Protein AF-K6ECA4-F1 (afdb_monomer_lite)

Secondary structure (DSSP, 8-state):
-HHHHHHHHHHHTTTT---HHHHHHHHHHHHHHHHHHHHHHHHHHHHHHHHHHTTPPPPHHHHHHHHHHHHHHHHHHHHHHHHHHHHTT-

Structure (mmCIF, N/CA/C/O backbone):
data_AF-K6ECA4-F1
#
_entry.id   AF-K6ECA4-F1
#
loop_
_atom_site.group_PDB
_atom_site.id
_atom_site.type_symbol
_atom_site.label_atom_id
_atom_site.label_alt_id
_atom_site.label_comp_id
_atom_site.label_asym_id
_atom_site.label_entity_id
_atom_site.label_seq_id
_atom_site.pdbx_PDB_ins_code
_atom_site.Cartn_x
_atom_site.Cartn_y
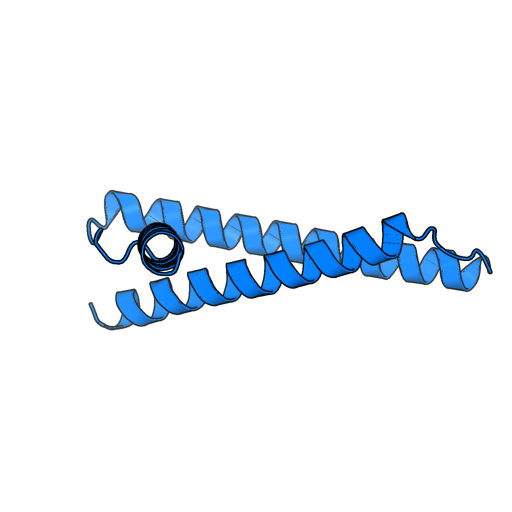_atom_site.Cartn_z
_atom_site.occupancy
_atom_site.B_iso_or_equiv
_atom_site.auth_seq_id
_atom_site.auth_comp_id
_atom_site.auth_asym_id
_atom_site.auth_atom_id
_atom_site.pdbx_PDB_model_num
ATOM 1 N N . MET A 1 1 ? -13.996 22.659 3.723 1.00 58.72 1 MET A N 1
ATOM 2 C CA . MET A 1 1 ? -13.476 21.373 3.199 1.00 58.72 1 MET A CA 1
ATOM 3 C C . MET A 1 1 ? -13.028 20.433 4.318 1.00 58.72 1 MET A C 1
ATOM 5 O O . MET A 1 1 ? -13.312 19.247 4.227 1.00 58.72 1 MET A O 1
ATOM 9 N N . GLU A 1 2 ? -12.444 20.941 5.409 1.00 76.12 2 GLU A N 1
ATOM 10 C CA . GLU A 1 2 ? -11.960 20.135 6.550 1.00 76.12 2 GLU A CA 1
ATOM 11 C C . GLU A 1 2 ? -13.008 19.201 7.175 1.00 76.12 2 GLU A C 1
ATOM 13 O O . GLU A 1 2 ? -12.710 18.054 7.489 1.00 76.12 2 GLU A O 1
ATOM 18 N N . LYS A 1 3 ? -14.265 19.648 7.294 1.00 83.75 3 LYS A N 1
ATOM 19 C CA . LYS A 1 3 ? -15.331 18.839 7.904 1.00 83.75 3 LYS A CA 1
ATOM 20 C C . LYS A 1 3 ? -15.630 17.553 7.121 1.00 83.75 3 LYS A C 1
ATOM 22 O O . LYS A 1 3 ? -15.860 16.519 7.732 1.00 83.75 3 LYS A O 1
ATOM 27 N N . ALA A 1 4 ? -15.591 17.597 5.787 1.00 84.25 4 ALA A N 1
ATOM 28 C CA . ALA A 1 4 ? -15.839 16.422 4.948 1.00 84.25 4 ALA A CA 1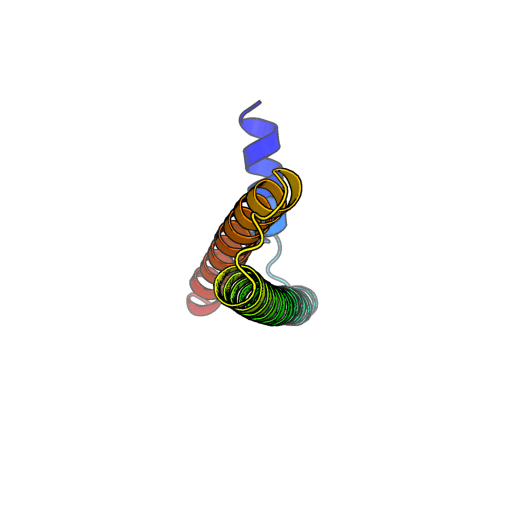
ATOM 29 C C . ALA A 1 4 ? -14.661 15.436 4.985 1.00 84.25 4 ALA A C 1
ATOM 31 O O . ALA A 1 4 ? -14.875 14.231 5.092 1.00 84.25 4 ALA A O 1
ATOM 32 N N . ALA A 1 5 ? -13.428 15.952 4.961 1.00 83.00 5 ALA A N 1
ATOM 33 C CA . ALA A 1 5 ? -12.224 15.137 5.102 1.00 83.00 5 ALA A CA 1
ATOM 34 C C . ALA A 1 5 ? -12.176 14.437 6.469 1.00 83.00 5 ALA A C 1
ATOM 36 O O . ALA A 1 5 ? -11.924 13.236 6.530 1.00 83.00 5 ALA A O 1
ATOM 37 N N . ASN A 1 6 ? -12.519 15.154 7.546 1.00 86.25 6 ASN A N 1
ATOM 38 C CA . ASN A 1 6 ? -12.624 14.570 8.881 1.00 86.25 6 ASN A CA 1
ATOM 39 C C . ASN A 1 6 ? -13.696 13.481 8.939 1.00 86.25 6 ASN A C 1
ATOM 41 O O . ASN A 1 6 ? -13.408 12.389 9.410 1.00 86.25 6 ASN A O 1
ATOM 45 N N . LEU A 1 7 ? -14.898 13.722 8.408 1.00 86.06 7 LEU A N 1
ATOM 46 C CA . LEU A 1 7 ? -15.959 12.706 8.391 1.00 86.06 7 LEU A CA 1
ATOM 47 C C . LEU A 1 7 ? -15.562 11.458 7.587 1.00 86.06 7 LEU A C 1
ATOM 49 O O . LEU A 1 7 ? -15.836 10.338 8.015 1.00 86.06 7 LEU A O 1
ATOM 53 N N . CYS A 1 8 ? -14.881 11.638 6.451 1.00 85.56 8 CYS A N 1
ATOM 54 C CA . CYS A 1 8 ? -14.338 10.536 5.657 1.00 85.56 8 CYS A CA 1
ATOM 55 C C . CYS A 1 8 ? -13.321 9.725 6.472 1.00 85.56 8 CYS A C 1
ATOM 57 O O . CYS A 1 8 ? -13.438 8.505 6.585 1.00 85.56 8 CYS A O 1
ATOM 59 N N . TRP A 1 9 ? -12.375 10.412 7.117 1.00 86.62 9 TRP A N 1
ATOM 60 C CA . TRP A 1 9 ? -11.358 9.786 7.956 1.00 86.62 9 TRP A CA 1
ATOM 61 C C . TRP A 1 9 ? -11.956 9.035 9.150 1.00 86.62 9 TRP A C 1
ATOM 63 O O . TRP A 1 9 ? -11.540 7.923 9.475 1.00 86.62 9 TRP A O 1
ATOM 73 N N . GLU A 1 10 ? -12.973 9.605 9.791 1.00 87.31 10 GLU A N 1
ATOM 74 C CA . GLU A 1 10 ? -13.693 8.974 10.898 1.00 87.31 10 GLU A CA 1
ATOM 75 C C . GLU A 1 10 ? -14.481 7.736 10.454 1.00 87.31 10 GLU A C 1
ATOM 77 O O . GLU A 1 10 ? -14.573 6.770 11.216 1.00 87.31 10 GLU A O 1
ATOM 82 N N . GLY A 1 11 ? -15.005 7.738 9.224 1.00 84.19 11 GLY A N 1
ATOM 83 C CA . GLY A 1 11 ? -15.630 6.574 8.599 1.00 84.19 11 GLY A CA 1
ATOM 84 C C . GLY A 1 11 ? -14.624 5.460 8.304 1.00 84.19 11 GLY A C 1
ATOM 85 O O . GLY A 1 11 ? -14.832 4.325 8.726 1.00 84.19 11 GLY A O 1
ATOM 86 N N . LEU A 1 12 ? -13.504 5.793 7.653 1.00 85.38 12 LEU A N 1
ATOM 87 C CA . LEU A 1 12 ? -12.417 4.855 7.331 1.00 85.38 12 LEU A CA 1
ATOM 88 C C . LEU A 1 12 ? -11.786 4.227 8.580 1.00 85.38 12 LEU A C 1
ATOM 90 O O . LEU A 1 12 ? -11.488 3.040 8.609 1.00 85.38 12 LEU A O 1
ATOM 94 N N . THR A 1 13 ? -11.608 5.001 9.646 1.00 85.81 13 THR A N 1
ATOM 95 C CA . THR A 1 13 ? -11.032 4.500 10.906 1.00 85.81 13 THR A CA 1
ATOM 96 C C . THR A 1 13 ? -12.064 3.851 11.833 1.00 85.81 13 THR A C 1
ATOM 98 O O . THR A 1 13 ? -11.726 3.455 12.950 1.00 85.81 13 THR A O 1
ATOM 101 N N . LEU A 1 14 ? -13.328 3.743 11.395 1.00 83.81 14 LEU A N 1
ATOM 102 C CA . LEU A 1 14 ? -14.460 3.252 12.186 1.00 83.81 14 LEU A CA 1
ATOM 103 C C . LEU A 1 14 ? -14.571 3.920 13.569 1.00 83.81 14 LEU A C 1
ATOM 105 O O . LEU A 1 14 ? -14.987 3.293 14.545 1.00 83.81 14 LEU A O 1
ATOM 109 N N . LYS A 1 15 ? -14.228 5.210 13.685 1.00 80.00 15 LYS A N 1
ATOM 110 C CA . LYS A 1 15 ? -14.117 5.921 14.973 1.00 80.00 15 LYS A CA 1
ATOM 111 C C . LYS A 1 15 ? -15.391 5.850 15.823 1.00 80.00 15 LYS A C 1
ATOM 113 O O . LYS A 1 15 ? -15.314 5.800 17.045 1.00 80.00 15 LYS A O 1
ATOM 118 N N . HIS A 1 16 ? -16.565 5.776 15.205 1.00 81.44 16 HIS A N 1
ATOM 119 C CA . HIS A 1 16 ? -17.847 5.726 15.919 1.00 81.44 16 HIS A CA 1
ATOM 120 C C . HIS A 1 16 ? -18.459 4.319 16.013 1.00 81.44 16 HIS A C 1
ATOM 122 O O . HIS A 1 16 ? -19.479 4.145 16.672 1.00 81.44 16 HIS A O 1
ATOM 128 N N . VAL A 1 17 ? -17.839 3.302 15.402 1.00 78.38 17 VAL A N 1
ATOM 129 C CA . VAL A 1 17 ? -18.352 1.925 15.374 1.00 78.38 17 VAL A CA 1
ATOM 130 C C . VAL A 1 17 ? -17.451 1.026 16.216 1.00 78.38 17 VAL A C 1
ATOM 132 O O . VAL A 1 17 ? -16.290 0.810 15.885 1.00 78.38 17 VAL A O 1
ATOM 135 N N . SER A 1 18 ? -17.988 0.491 17.312 1.00 74.38 18 SER A N 1
ATOM 136 C CA . SER A 1 18 ? -17.280 -0.417 18.230 1.00 74.38 18 SER A CA 1
ATOM 137 C C . SER A 1 18 ? -17.806 -1.853 18.191 1.00 74.38 18 SER A C 1
ATOM 139 O O . SER A 1 18 ? -17.271 -2.729 18.866 1.00 74.38 18 SER A O 1
ATOM 141 N N . HIS A 1 19 ? -18.854 -2.130 17.408 1.00 82.12 19 HIS A N 1
ATOM 142 C CA . HIS A 1 19 ? -19.505 -3.434 17.439 1.00 82.12 19 HIS A CA 1
ATOM 143 C C . HIS A 1 19 ? -18.579 -4.522 16.849 1.00 82.12 19 HIS A C 1
ATOM 145 O O . HIS A 1 19 ? -18.278 -4.484 15.650 1.00 82.12 19 HIS A O 1
ATOM 151 N N . PRO A 1 20 ? -18.166 -5.544 17.626 1.00 76.38 20 PRO A N 1
ATOM 152 C CA . PRO A 1 20 ? -17.102 -6.480 17.237 1.00 76.38 20 PRO A CA 1
ATOM 153 C C . PRO A 1 20 ? -17.429 -7.277 15.966 1.00 76.38 20 PRO A C 1
ATOM 155 O O . PRO A 1 20 ? -16.550 -7.564 15.155 1.00 76.38 20 PRO A O 1
ATOM 158 N N . LYS A 1 21 ? -18.719 -7.575 15.753 1.00 85.56 21 LYS A N 1
ATOM 159 C CA . LYS A 1 21 ? -19.238 -8.241 14.544 1.00 85.56 21 LYS A CA 1
ATOM 160 C C . LYS A 1 21 ? -19.019 -7.450 13.246 1.00 85.56 21 LYS A C 1
ATOM 162 O O . LYS A 1 21 ? -19.027 -8.059 12.186 1.00 85.56 21 LYS A O 1
ATOM 167 N N . ILE A 1 22 ? -18.837 -6.131 13.325 1.00 83.62 22 ILE A N 1
ATOM 168 C CA . ILE A 1 22 ? -18.613 -5.246 12.170 1.00 83.62 22 ILE A CA 1
ATOM 169 C C . ILE A 1 22 ? -17.120 -4.936 12.027 1.00 83.62 22 ILE A C 1
ATOM 171 O O . ILE A 1 22 ? -16.574 -4.968 10.928 1.00 83.62 22 ILE A O 1
ATOM 175 N N . VAL A 1 23 ? -16.436 -4.694 13.146 1.00 84.81 23 VAL A N 1
ATOM 176 C CA . VAL A 1 23 ? -15.017 -4.318 13.133 1.00 84.81 23 VAL A CA 1
ATOM 177 C C . VAL A 1 23 ? -14.128 -5.472 12.658 1.00 84.81 23 VAL A C 1
ATOM 179 O O . VAL A 1 23 ? -13.234 -5.258 11.846 1.00 84.81 23 VAL A O 1
ATOM 182 N N . LYS A 1 24 ? -14.392 -6.713 13.090 1.00 85.12 24 LYS A N 1
ATOM 183 C CA . LYS A 1 24 ? -13.592 -7.885 12.694 1.00 85.12 24 LYS A CA 1
ATOM 184 C C . LYS A 1 24 ? -13.572 -8.143 11.174 1.00 85.12 24 LYS A C 1
ATOM 186 O O . LYS A 1 24 ? -12.472 -8.268 10.635 1.00 85.12 24 LYS A O 1
ATOM 191 N N . PRO A 1 25 ? -14.716 -8.211 10.457 1.00 89.31 25 PRO A N 1
ATOM 192 C CA . PRO A 1 25 ? -14.689 -8.369 9.003 1.00 89.31 25 PRO A CA 1
ATOM 193 C C . PRO A 1 25 ? -14.068 -7.159 8.298 1.00 89.31 25 PRO A C 1
ATOM 195 O O . PRO A 1 25 ? -13.404 -7.337 7.283 1.00 89.31 25 PRO A O 1
ATOM 198 N N . TYR A 1 26 ? -14.207 -5.949 8.851 1.00 90.50 26 TYR A N 1
ATOM 199 C CA . TYR A 1 26 ? -13.566 -4.762 8.290 1.00 90.50 26 TYR A CA 1
ATOM 200 C C . TYR A 1 26 ? -12.036 -4.800 8.404 1.00 90.50 26 TYR A C 1
ATOM 202 O O . TYR A 1 26 ? -11.347 -4.530 7.428 1.00 90.50 26 TYR A O 1
ATOM 210 N N . ILE A 1 27 ? -11.486 -5.201 9.555 1.00 88.69 27 ILE A N 1
ATOM 211 C CA . ILE A 1 27 ? -10.034 -5.390 9.713 1.00 88.69 27 ILE A CA 1
ATOM 212 C C . ILE A 1 27 ? -9.523 -6.436 8.720 1.00 88.69 27 ILE A C 1
ATOM 214 O O . ILE A 1 27 ? -8.494 -6.219 8.086 1.00 88.69 27 ILE A O 1
ATOM 218 N N . LEU A 1 28 ? -10.247 -7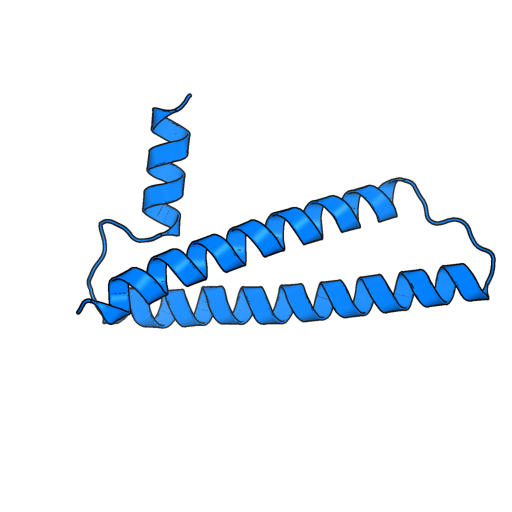.547 8.551 1.00 90.31 28 LEU A N 1
ATOM 219 C CA . LEU A 1 28 ? -9.884 -8.590 7.589 1.00 90.31 28 LEU A CA 1
ATOM 220 C C . LEU A 1 28 ? -9.913 -8.056 6.150 1.00 90.31 28 LEU A C 1
ATOM 222 O O . LEU A 1 28 ? -8.995 -8.334 5.384 1.00 90.31 28 LEU A O 1
ATOM 226 N N . PHE A 1 29 ? -10.905 -7.232 5.807 1.00 92.94 29 PHE A N 1
ATOM 227 C CA . PHE A 1 29 ? -10.965 -6.539 4.522 1.00 92.94 29 PHE A CA 1
ATOM 228 C C . PHE A 1 29 ? -9.759 -5.610 4.311 1.00 92.94 29 PHE A C 1
ATOM 230 O O . PHE A 1 29 ? -9.064 -5.750 3.307 1.00 92.94 29 PHE A O 1
ATOM 237 N N . ILE A 1 30 ? -9.447 -4.726 5.265 1.00 93.31 30 ILE A N 1
ATOM 238 C CA . ILE A 1 30 ? -8.286 -3.822 5.170 1.00 93.31 30 ILE A CA 1
ATOM 239 C C . ILE A 1 30 ? -6.974 -4.611 5.080 1.00 93.31 30 ILE A C 1
ATOM 241 O O . ILE A 1 30 ? -6.093 -4.263 4.300 1.00 93.31 30 ILE A O 1
ATOM 245 N N . PHE A 1 31 ? -6.853 -5.713 5.820 1.00 92.06 31 PHE A N 1
ATOM 246 C CA . PHE A 1 31 ? -5.694 -6.597 5.732 1.00 92.06 31 PHE A CA 1
ATOM 247 C C . PHE A 1 31 ? -5.583 -7.270 4.357 1.00 92.06 31 PHE A C 1
ATOM 249 O O . PHE A 1 31 ? -4.498 -7.330 3.785 1.00 92.06 31 PHE A O 1
ATOM 256 N N . SER A 1 32 ? -6.701 -7.732 3.789 1.00 94.44 32 SER A N 1
ATOM 257 C CA . SER A 1 32 ? -6.720 -8.289 2.433 1.00 94.44 32 SER A CA 1
ATOM 258 C C . SER A 1 32 ? -6.355 -7.245 1.373 1.00 94.44 32 SER A C 1
ATOM 260 O O . SER A 1 32 ? -5.594 -7.556 0.460 1.00 94.44 32 SER A O 1
ATOM 262 N N . ALA A 1 33 ? -6.806 -5.996 1.533 1.00 94.25 33 ALA A N 1
ATOM 263 C CA . ALA A 1 33 ? -6.420 -4.885 0.669 1.00 94.25 33 ALA A CA 1
ATOM 264 C C . ALA A 1 33 ? -4.908 -4.626 0.745 1.00 94.25 33 ALA A C 1
ATOM 266 O O . ALA A 1 33 ? -4.258 -4.531 -0.290 1.00 94.25 33 ALA A O 1
ATOM 267 N N . LEU A 1 34 ? -4.329 -4.631 1.950 1.00 94.81 34 LEU A N 1
ATOM 268 C CA . LEU A 1 34 ? -2.887 -4.476 2.151 1.00 94.81 34 LEU A CA 1
ATOM 269 C C . LEU A 1 34 ? -2.077 -5.596 1.476 1.00 94.81 34 LEU A C 1
ATOM 271 O O . LEU A 1 34 ? -1.040 -5.328 0.872 1.00 94.81 34 LEU A O 1
ATOM 275 N N . LEU A 1 35 ? -2.544 -6.849 1.533 1.00 96.31 35 LEU A N 1
ATOM 276 C CA . LEU A 1 35 ? -1.900 -7.963 0.822 1.00 96.31 35 LEU A CA 1
ATOM 277 C C . LEU A 1 35 ? -1.939 -7.777 -0.701 1.00 96.31 35 LEU A C 1
ATOM 279 O O . LEU A 1 35 ? -0.940 -8.034 -1.375 1.00 96.31 35 LEU A O 1
ATOM 283 N N . VAL A 1 36 ? -3.069 -7.316 -1.243 1.00 96.44 36 VAL A N 1
ATOM 284 C CA . VAL A 1 36 ? -3.203 -7.014 -2.676 1.00 96.44 36 VAL A CA 1
ATOM 285 C C . VAL A 1 36 ? -2.289 -5.857 -3.078 1.00 96.44 36 VAL A C 1
ATOM 287 O O . VAL A 1 36 ? -1.605 -5.950 -4.093 1.00 96.44 36 VAL A O 1
ATOM 290 N N . GLU A 1 37 ? -2.217 -4.794 -2.279 1.00 95.88 37 GLU A N 1
ATOM 291 C CA . GLU A 1 37 ? -1.310 -3.670 -2.526 1.00 95.88 37 GLU A CA 1
ATOM 292 C C . GLU A 1 37 ? 0.157 -4.114 -2.525 1.00 95.88 37 GLU A C 1
ATOM 294 O O . GLU A 1 37 ? 0.899 -3.747 -3.433 1.00 95.88 37 GLU A O 1
ATOM 299 N N . LEU A 1 38 ? 0.577 -4.962 -1.578 1.00 96.12 38 LEU A N 1
ATOM 300 C CA . LEU A 1 38 ? 1.930 -5.534 -1.565 1.00 96.12 38 LEU A CA 1
ATOM 301 C C . LEU A 1 38 ? 2.220 -6.362 -2.819 1.00 96.12 38 LEU A C 1
ATOM 303 O O . LEU A 1 38 ? 3.302 -6.250 -3.398 1.00 96.12 38 LEU A O 1
ATOM 307 N N . PHE A 1 39 ? 1.256 -7.173 -3.257 1.00 97.44 39 PHE A N 1
ATOM 308 C CA . PHE A 1 39 ? 1.377 -7.932 -4.497 1.00 97.44 39 PHE A CA 1
ATOM 309 C C . PHE A 1 39 ? 1.533 -7.007 -5.712 1.00 97.44 39 PHE A C 1
ATOM 311 O O . PHE A 1 39 ? 2.411 -7.228 -6.545 1.00 97.44 39 PHE A O 1
ATOM 318 N N . LEU A 1 40 ? 0.747 -5.929 -5.787 1.00 97.12 40 LEU A N 1
ATOM 319 C CA . LEU A 1 40 ? 0.865 -4.929 -6.849 1.00 97.12 40 LEU A CA 1
ATOM 320 C C . LEU A 1 40 ? 2.203 -4.184 -6.800 1.00 97.12 40 LEU A C 1
ATOM 322 O O . LEU A 1 40 ? 2.789 -3.948 -7.852 1.00 97.12 40 LEU A O 1
ATOM 326 N N . ILE A 1 41 ? 2.722 -3.856 -5.613 1.00 96.81 41 ILE A N 1
ATOM 327 C CA . ILE A 1 41 ? 4.048 -3.235 -5.452 1.00 96.81 41 ILE A CA 1
ATOM 328 C C . ILE A 1 41 ? 5.137 -4.177 -5.964 1.00 96.81 41 ILE A C 1
ATOM 330 O O . ILE A 1 41 ? 6.040 -3.739 -6.676 1.00 96.81 41 ILE A O 1
ATOM 334 N N . ALA A 1 42 ? 5.044 -5.470 -5.647 1.00 97.12 42 ALA A N 1
ATOM 335 C CA . ALA A 1 42 ? 5.983 -6.466 -6.145 1.00 97.12 42 ALA A CA 1
ATOM 336 C C . ALA A 1 42 ? 5.918 -6.581 -7.675 1.00 97.12 42 ALA A C 1
ATOM 338 O O . ALA A 1 42 ? 6.958 -6.531 -8.331 1.00 97.12 42 ALA A O 1
ATOM 339 N N . LEU A 1 43 ? 4.714 -6.663 -8.254 1.00 96.75 43 LEU A N 1
ATOM 340 C CA . LEU A 1 43 ? 4.534 -6.676 -9.708 1.00 96.75 43 LEU A CA 1
ATOM 341 C C . LEU A 1 43 ? 5.083 -5.409 -10.366 1.00 96.75 43 LEU A C 1
ATOM 343 O O . LEU A 1 43 ? 5.770 -5.514 -11.378 1.00 96.75 43 LEU A O 1
ATOM 347 N N . PHE A 1 44 ? 4.837 -4.241 -9.772 1.00 96.19 44 PHE A N 1
ATOM 348 C CA . PHE A 1 44 ? 5.382 -2.969 -10.237 1.00 96.19 44 PHE A CA 1
ATOM 349 C C . PHE A 1 44 ? 6.918 -2.967 -10.177 1.00 96.19 44 PHE A C 1
ATOM 351 O O . PHE A 1 44 ? 7.595 -2.561 -11.116 1.00 96.19 44 PHE A O 1
ATOM 358 N N . GLY A 1 45 ? 7.514 -3.487 -9.104 1.00 95.19 45 GLY A N 1
ATOM 359 C CA . GLY A 1 45 ? 8.966 -3.652 -9.010 1.00 95.19 45 GLY A CA 1
ATOM 360 C C . GLY A 1 45 ? 9.522 -4.566 -10.107 1.00 95.19 45 GLY A C 1
ATOM 361 O O . GLY A 1 45 ? 10.491 -4.211 -10.779 1.00 95.19 45 GLY A O 1
ATOM 362 N N . VAL A 1 46 ? 8.876 -5.713 -10.337 1.00 96.06 46 VAL A N 1
ATOM 363 C CA . VAL A 1 46 ? 9.265 -6.678 -11.377 1.00 96.06 46 VAL A CA 1
ATOM 364 C C . VAL A 1 46 ? 9.134 -6.075 -12.774 1.00 96.06 46 VAL A C 1
ATOM 366 O O . VAL A 1 46 ? 10.060 -6.206 -13.572 1.00 96.06 46 VAL A O 1
ATOM 369 N N . SER A 1 47 ? 8.044 -5.366 -13.079 1.00 94.81 47 SER A N 1
ATOM 370 C CA . SER A 1 47 ? 7.902 -4.685 -14.370 1.00 94.81 47 SER A CA 1
ATOM 371 C C . SER A 1 47 ? 8.985 -3.629 -14.572 1.00 94.81 47 SER A C 1
ATOM 373 O O . SER A 1 47 ? 9.567 -3.555 -15.651 1.00 94.81 47 SER A O 1
ATOM 375 N N . GLY A 1 48 ? 9.324 -2.871 -13.526 1.00 93.25 48 GLY A N 1
ATOM 376 C CA . GLY A 1 48 ? 10.406 -1.888 -13.575 1.00 93.25 48 GLY A CA 1
ATOM 377 C C . GLY A 1 48 ? 11.758 -2.536 -13.866 1.00 93.25 48 GLY A C 1
ATOM 378 O O . GLY A 1 48 ? 12.520 -2.042 -14.695 1.00 93.25 48 GLY A O 1
ATOM 379 N N . PHE A 1 49 ? 12.029 -3.685 -13.245 1.00 93.88 49 PHE A N 1
ATOM 380 C CA . PHE A 1 49 ? 13.236 -4.466 -13.497 1.00 93.88 49 PHE A CA 1
ATOM 381 C C . PHE A 1 49 ? 13.304 -5.002 -14.935 1.00 93.88 49 PHE A C 1
ATOM 383 O O . PHE A 1 49 ? 14.358 -4.936 -15.568 1.00 93.88 49 PHE A O 1
ATOM 390 N N . ILE A 1 50 ? 12.181 -5.479 -15.481 1.00 94.69 50 ILE A N 1
ATOM 391 C CA . ILE A 1 50 ? 12.095 -5.930 -16.877 1.00 94.69 50 ILE A CA 1
ATOM 392 C C . ILE A 1 50 ? 12.356 -4.763 -17.837 1.00 94.69 50 ILE A C 1
ATOM 394 O O . ILE A 1 50 ? 13.150 -4.915 -18.766 1.00 94.69 50 ILE A O 1
ATOM 398 N N . PHE A 1 51 ? 11.746 -3.595 -17.615 1.00 93.50 51 PHE A N 1
ATOM 399 C CA . PHE A 1 51 ? 11.992 -2.413 -18.447 1.00 93.50 51 PHE A CA 1
ATOM 400 C C . PHE A 1 51 ? 13.460 -1.988 -18.421 1.00 93.50 51 PHE A C 1
ATOM 402 O O . PHE A 1 51 ? 14.039 -1.726 -19.476 1.00 93.50 51 PHE A O 1
ATOM 409 N N . TYR A 1 52 ? 14.078 -2.011 -17.236 1.00 90.75 52 TYR A N 1
ATOM 410 C CA . TYR A 1 52 ? 15.496 -1.716 -17.070 1.00 90.75 52 TYR A CA 1
ATOM 411 C C . TYR A 1 52 ? 16.386 -2.674 -17.874 1.00 90.75 52 TYR A C 1
ATOM 413 O O . TYR A 1 52 ? 17.249 -2.217 -18.619 1.00 90.75 52 TYR A O 1
ATOM 421 N N . GLN A 1 53 ? 16.150 -3.991 -17.792 1.00 95.44 53 GLN A N 1
ATOM 422 C CA . GLN A 1 53 ? 16.934 -4.967 -18.560 1.00 95.44 53 GLN A CA 1
ATOM 423 C C . GLN A 1 53 ? 16.783 -4.801 -20.075 1.00 95.44 53 GLN A C 1
ATOM 425 O O . GLN A 1 53 ? 17.757 -4.940 -20.809 1.00 95.44 53 GLN A O 1
ATOM 430 N N . ASN A 1 54 ? 15.576 -4.491 -20.549 1.00 93.00 54 ASN A N 1
ATOM 431 C CA . ASN A 1 54 ? 15.306 -4.363 -21.979 1.00 93.00 54 ASN A CA 1
ATOM 432 C C . ASN A 1 54 ? 15.618 -2.956 -22.527 1.00 93.00 54 ASN A C 1
ATOM 434 O O . ASN A 1 54 ? 15.346 -2.693 -23.694 1.00 93.00 54 ASN A O 1
ATOM 438 N N . SER A 1 55 ? 16.185 -2.052 -21.711 1.00 88.62 55 SER A N 1
ATOM 439 C CA . SER A 1 55 ? 16.474 -0.654 -22.081 1.00 88.62 55 SER A CA 1
ATOM 440 C C . SER A 1 55 ? 15.253 0.108 -22.623 1.00 88.62 55 SER A C 1
ATOM 442 O O . SER A 1 55 ? 15.388 1.035 -23.421 1.00 88.62 55 SER A O 1
ATOM 444 N N . PHE A 1 56 ? 14.052 -0.271 -22.177 1.00 87.69 56 PHE A N 1
ATOM 445 C CA . PHE A 1 56 ? 12.813 0.431 -22.501 1.00 87.69 56 PHE A CA 1
ATOM 446 C C . PHE A 1 56 ? 12.531 1.497 -21.448 1.00 87.69 56 PHE A C 1
ATOM 448 O O . PHE A 1 56 ? 12.545 1.222 -20.248 1.00 87.69 56 PHE A O 1
ATOM 455 N N . SER A 1 57 ? 12.225 2.715 -21.892 1.00 85.56 57 SER A N 1
ATOM 456 C CA . SER A 1 57 ? 11.724 3.765 -21.008 1.00 85.56 57 SER A CA 1
ATOM 457 C C . SER A 1 57 ? 10.233 3.539 -20.725 1.00 85.56 57 SER A C 1
ATOM 459 O O . SER A 1 57 ? 9.452 3.485 -21.678 1.00 85.56 57 SER A O 1
ATOM 461 N N . PRO A 1 58 ? 9.815 3.405 -19.452 1.00 86.62 58 PRO A N 1
ATOM 462 C CA . PRO A 1 58 ? 8.402 3.314 -19.102 1.00 86.62 58 PRO A CA 1
ATOM 463 C C . PRO A 1 58 ? 7.646 4.592 -19.486 1.00 86.62 58 PRO A C 1
ATOM 465 O O . PRO A 1 58 ? 8.197 5.692 -19.434 1.00 86.62 58 PRO A O 1
ATOM 468 N N . ASP A 1 59 ? 6.367 4.448 -19.828 1.00 92.06 59 ASP A N 1
ATOM 469 C CA . ASP A 1 59 ? 5.473 5.576 -20.113 1.00 92.06 59 ASP A CA 1
ATOM 470 C C . ASP A 1 59 ? 5.238 6.432 -18.849 1.00 92.06 59 ASP A C 1
ATOM 472 O O . ASP A 1 59 ? 5.313 5.945 -17.720 1.00 92.06 59 ASP A O 1
ATOM 476 N N . ILE A 1 60 ? 4.872 7.702 -19.018 1.00 92.75 60 ILE A N 1
ATOM 477 C CA . ILE A 1 60 ? 4.433 8.600 -17.945 1.00 92.75 60 ILE A CA 1
ATOM 478 C C . ILE A 1 60 ? 3.312 7.971 -17.104 1.00 92.75 60 ILE A C 1
ATOM 480 O O . ILE A 1 60 ? 3.286 8.130 -15.881 1.00 92.75 60 ILE A O 1
ATOM 484 N N . VAL A 1 61 ? 2.431 7.192 -17.743 1.00 95.25 61 VAL A N 1
ATOM 485 C CA . VAL A 1 61 ? 1.340 6.468 -17.075 1.00 95.25 61 VAL A CA 1
ATOM 486 C C . VAL A 1 61 ? 1.885 5.504 -16.021 1.00 95.25 61 VAL A C 1
ATOM 488 O O . VAL A 1 61 ? 1.329 5.410 -14.929 1.00 95.25 61 VAL A O 1
ATOM 491 N N . TYR A 1 62 ? 3.014 4.849 -16.298 1.00 93.56 62 TYR A N 1
ATOM 492 C CA . TYR A 1 62 ? 3.659 3.930 -15.366 1.00 93.56 62 TYR A CA 1
ATOM 493 C C . TYR A 1 62 ? 4.074 4.635 -14.068 1.00 93.56 62 TYR A C 1
ATOM 495 O O . TYR A 1 62 ? 3.792 4.154 -12.970 1.00 93.56 62 TYR A O 1
ATOM 503 N N . TYR A 1 63 ? 4.683 5.817 -14.177 1.00 93.75 63 TYR A N 1
ATOM 504 C CA . TYR A 1 63 ? 5.0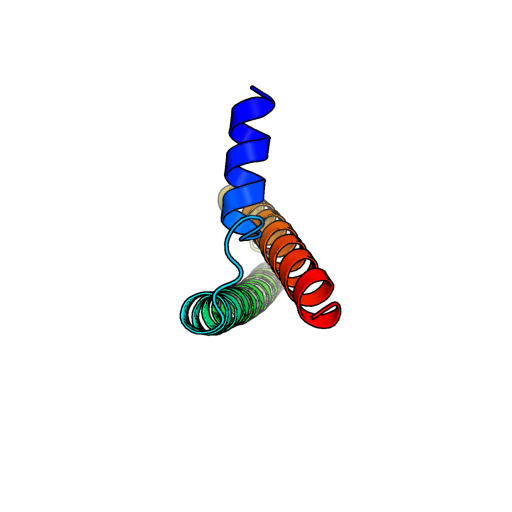92 6.605 -13.013 1.00 93.75 63 TYR A CA 1
ATOM 505 C C . TYR A 1 63 ? 3.893 7.112 -12.202 1.00 93.75 63 TYR A C 1
ATOM 507 O O . TYR A 1 63 ? 3.926 7.068 -10.971 1.00 93.75 63 TYR A O 1
ATOM 515 N N . ILE A 1 64 ? 2.812 7.530 -12.873 1.00 96.31 64 ILE A N 1
ATOM 516 C CA . ILE A 1 64 ? 1.564 7.937 -12.209 1.00 96.31 64 ILE A CA 1
ATOM 517 C C . ILE A 1 64 ? 0.964 6.756 -11.438 1.00 96.31 64 ILE A C 1
ATOM 519 O O . ILE A 1 64 ? 0.604 6.912 -10.271 1.00 96.31 64 ILE A O 1
ATOM 523 N N . CYS A 1 65 ? 0.909 5.566 -12.044 1.00 95.56 65 CYS A N 1
ATOM 524 C CA . CYS A 1 65 ? 0.443 4.353 -11.372 1.00 95.56 65 CYS A CA 1
ATOM 525 C C . CYS A 1 65 ? 1.272 4.039 -10.120 1.00 95.56 65 CYS A C 1
ATOM 527 O O . CYS A 1 65 ? 0.696 3.738 -9.077 1.00 95.56 65 CYS A O 1
ATOM 529 N N . GLY A 1 66 ? 2.601 4.166 -10.192 1.00 95.44 66 GLY A N 1
ATOM 530 C CA . GLY A 1 66 ? 3.482 3.977 -9.037 1.00 95.44 66 GLY A CA 1
ATOM 531 C C . GLY A 1 66 ? 3.199 4.968 -7.903 1.00 95.44 66 GLY A C 1
ATOM 532 O O . GLY A 1 66 ? 3.106 4.570 -6.741 1.00 95.44 66 GLY A O 1
ATOM 533 N N . ALA A 1 67 ? 2.996 6.247 -8.231 1.00 96.19 67 ALA A N 1
ATOM 534 C CA . ALA A 1 67 ? 2.655 7.273 -7.247 1.00 96.19 67 ALA A CA 1
ATOM 535 C C . ALA A 1 67 ? 1.295 7.008 -6.575 1.00 96.19 67 ALA A C 1
ATOM 537 O O . ALA A 1 67 ? 1.177 7.120 -5.354 1.00 96.19 67 ALA A O 1
ATOM 538 N N . VAL A 1 68 ? 0.281 6.613 -7.354 1.00 96.62 68 VAL A N 1
ATOM 539 C CA . VAL A 1 68 ? -1.049 6.254 -6.836 1.00 96.62 68 VAL A CA 1
ATOM 540 C C . VAL A 1 68 ? -0.971 5.025 -5.934 1.00 96.62 68 VAL A C 1
ATOM 542 O O . VAL A 1 68 ? -1.536 5.041 -4.843 1.00 96.62 68 VAL A O 1
ATOM 545 N N . LEU A 1 69 ? -0.236 3.990 -6.346 1.00 96.75 69 LEU A N 1
ATOM 546 C CA . LEU A 1 69 ? -0.055 2.767 -5.566 1.00 96.75 69 LEU A CA 1
ATOM 547 C C . LEU A 1 69 ? 0.602 3.055 -4.209 1.00 96.75 69 LEU A C 1
ATOM 549 O O . LEU A 1 69 ? 0.142 2.560 -3.183 1.00 96.75 69 LEU A O 1
ATOM 553 N N . LEU A 1 70 ? 1.632 3.907 -4.190 1.00 96.06 70 LEU A N 1
ATOM 554 C CA . LEU A 1 70 ? 2.300 4.323 -2.956 1.00 96.06 70 LEU A CA 1
ATOM 555 C C . LEU A 1 70 ? 1.346 5.110 -2.046 1.00 96.06 70 LEU A C 1
ATOM 557 O O . LEU A 1 70 ? 1.276 4.848 -0.846 1.00 96.06 70 LEU A O 1
ATOM 561 N N . LEU A 1 71 ? 0.573 6.041 -2.610 1.00 96.50 71 LEU A N 1
ATOM 562 C CA . LEU A 1 71 ? -0.399 6.832 -1.856 1.00 96.50 71 LEU A CA 1
ATOM 563 C C . LEU A 1 71 ? -1.493 5.951 -1.238 1.00 96.50 71 LEU A C 1
ATOM 565 O O . LEU A 1 71 ? -1.799 6.105 -0.055 1.00 96.50 71 LEU A O 1
ATOM 569 N N . MET A 1 72 ? -2.044 5.006 -2.006 1.00 95.62 72 MET A N 1
ATOM 570 C CA . MET A 1 72 ? -3.020 4.034 -1.503 1.00 95.62 72 MET A CA 1
ATOM 571 C C . MET A 1 72 ? -2.436 3.210 -0.354 1.00 95.62 72 MET A C 1
ATOM 573 O O . MET A 1 72 ? -3.034 3.159 0.718 1.00 95.62 72 MET A O 1
ATOM 577 N N . PHE A 1 73 ? -1.216 2.699 -0.522 1.00 95.06 73 PHE A N 1
ATOM 578 C CA . PHE A 1 73 ? -0.525 1.916 0.500 1.00 95.06 73 PHE A CA 1
ATOM 579 C C . PHE A 1 73 ? -0.333 2.676 1.820 1.00 95.06 73 PHE A C 1
ATOM 581 O O . PHE A 1 73 ? -0.585 2.146 2.906 1.00 95.06 73 PHE A O 1
ATOM 588 N N . VAL A 1 74 ? 0.052 3.955 1.750 1.00 95.69 74 VAL A N 1
ATOM 589 C CA . VAL A 1 74 ? 0.193 4.814 2.938 1.00 95.6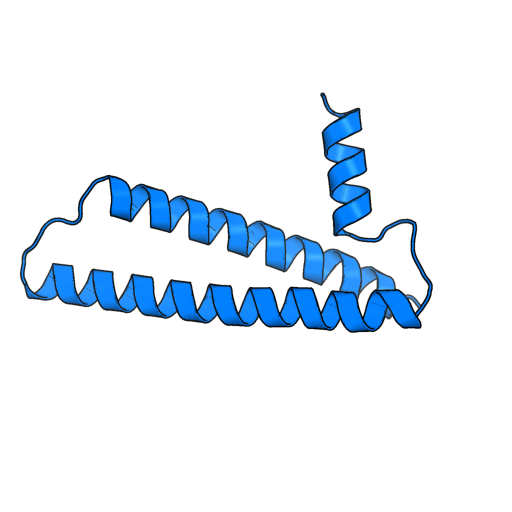9 74 VAL A CA 1
ATOM 590 C C . VAL A 1 74 ? -1.149 5.014 3.644 1.00 95.69 74 VAL A C 1
ATOM 592 O O . VAL A 1 74 ? -1.204 4.957 4.877 1.00 95.69 74 VAL A O 1
ATOM 595 N N . ILE A 1 75 ? -2.235 5.224 2.895 1.00 94.19 75 ILE A N 1
ATOM 596 C CA . ILE A 1 75 ? -3.578 5.371 3.471 1.00 94.19 75 ILE A CA 1
ATOM 597 C C . ILE A 1 75 ? -4.004 4.064 4.144 1.00 94.19 75 ILE A C 1
ATOM 599 O O . ILE A 1 75 ? -4.406 4.092 5.308 1.00 94.19 75 ILE A O 1
ATOM 603 N N . THR A 1 76 ? -3.857 2.927 3.465 1.00 94.50 76 THR A N 1
ATOM 604 C CA . THR A 1 76 ? -4.242 1.603 3.969 1.00 94.50 76 THR A CA 1
ATOM 605 C C . THR A 1 76 ? -3.508 1.255 5.265 1.00 94.50 76 THR A C 1
ATOM 607 O O . THR A 1 76 ? -4.146 0.875 6.251 1.00 94.50 76 THR A O 1
ATOM 610 N N . ILE A 1 77 ? -2.190 1.481 5.331 1.00 93.88 77 ILE A N 1
ATOM 611 C CA . ILE A 1 77 ? -1.410 1.305 6.569 1.00 93.88 77 ILE A CA 1
ATOM 612 C C . ILE A 1 77 ? -1.896 2.247 7.671 1.00 93.88 77 ILE A C 1
ATOM 614 O O . ILE A 1 77 ? -2.036 1.830 8.824 1.00 93.88 77 ILE A O 1
ATOM 618 N N . SER A 1 78 ? -2.150 3.515 7.343 1.00 93.50 78 SER A N 1
ATOM 619 C CA . SER A 1 78 ? -2.576 4.515 8.329 1.00 93.50 78 SER A CA 1
ATOM 620 C C . SER A 1 78 ? -3.933 4.162 8.941 1.00 93.50 78 SER A C 1
ATOM 622 O O . SER A 1 78 ? -4.104 4.249 10.159 1.00 93.50 78 SER A O 1
ATOM 624 N N . VAL A 1 79 ? -4.869 3.692 8.113 1.00 92.44 79 VAL A N 1
ATOM 625 C CA . VAL A 1 79 ? -6.187 3.204 8.535 1.00 92.44 79 VAL A CA 1
ATOM 626 C C . VAL A 1 79 ? -6.046 1.962 9.409 1.00 92.44 79 VAL A C 1
ATOM 628 O O . VAL A 1 79 ? -6.590 1.925 10.513 1.00 92.44 79 VAL A O 1
ATOM 631 N N . LEU A 1 80 ? -5.259 0.974 8.972 1.00 91.00 80 LEU A N 1
ATOM 632 C CA . LEU A 1 80 ? -5.040 -0.254 9.732 1.00 91.00 80 LEU A CA 1
ATOM 633 C C . LEU A 1 80 ? -4.425 0.038 11.109 1.00 91.00 80 LEU A C 1
ATOM 635 O O . LEU A 1 80 ? -4.912 -0.460 12.125 1.00 91.00 80 LEU A O 1
ATOM 639 N N . LYS A 1 81 ? -3.403 0.900 11.166 1.00 90.50 81 LYS A N 1
ATOM 640 C CA . LYS A 1 81 ? -2.758 1.318 12.418 1.00 90.50 81 LYS A CA 1
ATOM 641 C C . LYS A 1 81 ? -3.735 2.039 13.346 1.00 90.50 81 LYS A C 1
ATOM 643 O O . LYS A 1 81 ? -3.728 1.771 14.546 1.00 90.50 81 LYS A O 1
ATOM 648 N N . ALA A 1 82 ? -4.577 2.926 12.814 1.00 90.00 82 ALA A N 1
ATOM 649 C CA . ALA A 1 82 ? -5.583 3.634 13.602 1.00 90.00 82 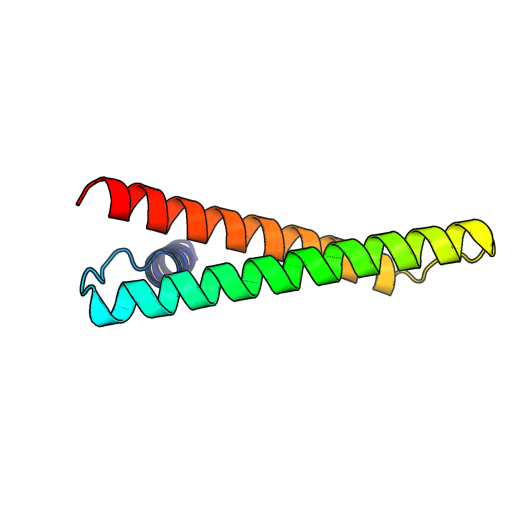ALA A CA 1
ATOM 650 C C . ALA A 1 82 ? -6.603 2.668 14.232 1.00 90.00 82 ALA A C 1
ATOM 652 O O . ALA A 1 82 ? -6.930 2.804 15.412 1.00 90.00 82 ALA A O 1
ATOM 653 N N . ILE A 1 83 ? -7.053 1.662 13.477 1.00 88.25 83 ILE A N 1
ATOM 654 C CA . ILE A 1 83 ? -8.019 0.666 13.957 1.00 88.25 83 ILE A CA 1
ATOM 655 C C . ILE A 1 83 ? -7.384 -0.258 14.999 1.00 88.25 83 ILE A C 1
ATOM 657 O O . ILE A 1 83 ? -7.964 -0.449 16.066 1.00 88.25 83 ILE A O 1
ATOM 661 N N . ILE A 1 84 ? -6.186 -0.795 14.732 1.00 85.31 84 ILE A N 1
ATOM 662 C CA . ILE A 1 84 ? -5.480 -1.694 15.661 1.00 85.31 84 ILE A CA 1
ATOM 663 C C . ILE A 1 84 ? -5.136 -0.971 16.965 1.00 85.31 84 ILE A C 1
ATOM 665 O O . ILE A 1 84 ? -5.389 -1.513 18.036 1.00 85.31 84 ILE A O 1
ATOM 669 N N . SER A 1 85 ? -4.599 0.253 16.891 1.00 84.12 85 SER A N 1
ATOM 670 C CA . SER A 1 85 ? -4.259 1.061 18.073 1.00 84.12 85 SER A CA 1
ATOM 671 C C . SER A 1 85 ? -5.465 1.244 18.994 1.00 84.12 85 SER A C 1
ATOM 673 O O . SER A 1 85 ? -5.356 1.109 20.208 1.00 84.12 85 SER A O 1
ATOM 675 N N . ARG A 1 86 ? -6.642 1.485 18.410 1.00 76.81 86 ARG A N 1
ATOM 676 C CA . ARG A 1 86 ? -7.887 1.633 19.161 1.00 76.81 86 ARG A CA 1
ATOM 677 C C . ARG A 1 86 ? -8.424 0.308 19.696 1.00 76.81 86 ARG A C 1
ATOM 679 O O . ARG A 1 86 ? -8.959 0.285 20.798 1.00 76.81 86 ARG A O 1
ATOM 686 N N . TRP A 1 87 ? -8.311 -0.773 18.928 1.00 70.38 87 TRP A N 1
ATOM 687 C CA . TRP A 1 87 ? -8.757 -2.095 19.364 1.00 70.38 87 TRP A CA 1
ATOM 688 C C . TRP A 1 87 ? -7.903 -2.638 20.511 1.00 70.38 87 TRP A C 1
ATOM 690 O O . TRP A 1 87 ? -8.446 -3.240 21.417 1.00 70.38 87 TRP A O 1
ATOM 700 N N . ASN A 1 88 ? -6.595 -2.372 20.518 1.00 60.75 88 ASN A N 1
ATOM 701 C CA . ASN A 1 88 ? -5.684 -2.808 21.582 1.00 60.75 88 ASN A CA 1
ATOM 702 C C . ASN A 1 88 ? -5.901 -2.077 22.929 1.00 60.75 88 ASN A C 1
ATOM 704 O O . ASN A 1 88 ? -5.232 -2.386 23.909 1.00 60.75 88 ASN A O 1
ATOM 708 N N . ILE A 1 89 ? -6.787 -1.073 22.964 1.00 55.69 89 ILE A N 1
ATOM 709 C CA . ILE A 1 89 ? -7.197 -0.340 24.175 1.00 55.69 89 ILE A CA 1
ATOM 710 C C . ILE A 1 89 ? -8.481 -0.946 24.791 1.00 55.69 89 ILE A C 1
ATOM 712 O O . ILE A 1 89 ? -8.807 -0.626 25.933 1.00 55.69 89 ILE A O 1
ATOM 716 N N . PHE A 1 90 ? -9.194 -1.820 24.069 1.00 46.00 90 PHE A N 1
ATOM 717 C CA . PHE A 1 90 ? -10.373 -2.560 24.543 1.00 46.00 90 PHE A CA 1
ATOM 718 C C . PHE A 1 90 ? -10.039 -4.030 24.809 1.00 46.00 90 PHE A C 1
ATOM 720 O O . PHE A 1 90 ? -10.681 -4.599 25.719 1.00 46.00 90 PHE A O 1
#

Radius of gyration: 17.18 Å; chains: 1; bounding box: 36×30×47 Å

Organism: NCBI:txid1117379

pLDDT: mean 88.61, std 9.48, range [46.0, 97.44]

Sequence (90 aa):
MEKAANLCWEGLTLKHVSHPKIVKPYILFIFSALLVELFLIALFGVSGFIFYQNSFSPDIVYYICGAVLLLMFVITISVLKAIISRWNIF

Foldseek 3Di:
DVVVVVVVLCVLLVVVDDDCVPLVVSLVVLVVVLVVLVVVVVVLVVVVVVCVVVVHDDDPVSVVVVVVSVVVNVSSVVSSCSNVVVVVVD